Protein AF-A0A150NWJ5-F1 (afdb_monomer_lite)

Radius of gyration: 21.28 Å; chains: 1; bounding box: 44×29×55 Å

Organism: Streptococcus mitis (NCBI:txid28037)

pLDDT: mean 85.8, std 12.74, range [52.69, 98.5]

Structure (mmCIF, N/CA/C/O backbone):
data_AF-A0A150NWJ5-F1
#
_entry.id   AF-A0A150NWJ5-F1
#
loop_
_atom_site.group_PDB
_atom_site.id
_atom_site.type_symbol
_atom_site.label_atom_id
_atom_site.label_alt_id
_atom_site.label_comp_id
_atom_site.label_asym_id
_atom_site.label_entity_id
_atom_site.label_seq_id
_atom_site.pdbx_PDB_ins_code
_atom_site.Cartn_x
_atom_site.Cartn_y
_atom_site.Cartn_z
_atom_site.occupancy
_atom_site.B_iso_or_equiv
_atom_site.auth_seq_id
_atom_site.auth_comp_id
_atom_site.auth_asym_id
_atom_site.auth_atom_id
_atom_site.pdbx_PDB_model_num
ATOM 1 N N . MET A 1 1 ? -0.442 0.190 -15.696 1.00 73.19 1 MET A N 1
ATOM 2 C CA . MET A 1 1 ? 0.533 1.284 -15.914 1.00 73.19 1 MET A CA 1
ATOM 3 C C . MET A 1 1 ? 0.759 2.070 -14.628 1.00 73.19 1 MET A C 1
ATOM 5 O O . MET A 1 1 ? 1.892 2.082 -14.181 1.00 73.19 1 MET A O 1
ATOM 9 N N . ILE A 1 2 ? -0.287 2.624 -13.998 1.00 80.62 2 ILE A N 1
ATOM 10 C CA . ILE A 1 2 ? -0.176 3.384 -12.734 1.00 80.62 2 ILE A CA 1
ATOM 11 C C . ILE A 1 2 ? 0.555 2.586 -11.638 1.00 80.62 2 ILE A C 1
ATOM 13 O O . ILE A 1 2 ? 1.622 3.009 -11.215 1.00 80.62 2 ILE A O 1
ATOM 17 N N . GLY A 1 3 ? 0.106 1.366 -11.311 1.00 86.00 3 GLY A N 1
ATOM 18 C CA . GLY A 1 3 ? 0.788 0.538 -10.299 1.00 86.00 3 GLY A CA 1
ATOM 19 C C . GLY A 1 3 ? 2.256 0.194 -10.615 1.00 86.00 3 GLY A C 1
ATOM 20 O O . GLY A 1 3 ? 3.073 0.057 -9.712 1.00 86.00 3 GLY A O 1
ATOM 21 N N . TYR A 1 4 ? 2.637 0.124 -11.898 1.00 90.19 4 TYR A N 1
ATOM 22 C CA . TYR A 1 4 ? 4.040 -0.080 -12.290 1.00 90.19 4 TYR A CA 1
ATOM 23 C C . TYR A 1 4 ? 4.894 1.157 -11.976 1.00 90.19 4 TYR A C 1
ATOM 25 O O . TYR A 1 4 ? 5.993 1.023 -11.442 1.00 90.19 4 TYR A O 1
ATOM 33 N N . ILE A 1 5 ? 4.368 2.352 -12.266 1.00 88.56 5 ILE A N 1
ATOM 34 C CA . ILE A 1 5 ? 5.023 3.628 -11.954 1.00 88.56 5 ILE A CA 1
ATOM 35 C C . ILE A 1 5 ? 5.121 3.808 -10.440 1.00 88.56 5 ILE A C 1
ATOM 37 O O . ILE A 1 5 ? 6.190 4.128 -9.938 1.00 88.56 5 ILE A O 1
ATOM 41 N N . GLU A 1 6 ? 4.046 3.546 -9.699 1.00 86.44 6 GLU A N 1
ATOM 42 C CA . GLU A 1 6 ? 4.054 3.618 -8.235 1.00 86.44 6 GLU A CA 1
ATOM 43 C C . GLU A 1 6 ? 5.109 2.696 -7.621 1.00 86.44 6 GLU A C 1
ATOM 45 O O . GLU A 1 6 ? 5.872 3.115 -6.753 1.00 86.44 6 GLU A O 1
ATOM 50 N N . ASN A 1 7 ? 5.185 1.446 -8.085 1.00 87.31 7 ASN A N 1
ATOM 51 C CA . ASN A 1 7 ? 6.180 0.499 -7.597 1.00 87.31 7 ASN A CA 1
ATOM 52 C C . ASN A 1 7 ? 7.610 0.934 -7.957 1.00 87.31 7 ASN A C 1
ATOM 54 O O . ASN A 1 7 ? 8.517 0.820 -7.135 1.00 87.31 7 ASN A O 1
ATOM 58 N N . PHE A 1 8 ? 7.811 1.480 -9.160 1.00 88.19 8 PHE A N 1
ATOM 59 C CA . PHE A 1 8 ? 9.090 2.058 -9.566 1.00 88.19 8 PHE A CA 1
ATOM 60 C C . PHE A 1 8 ? 9.491 3.234 -8.665 1.00 88.19 8 PHE A C 1
ATOM 62 O O . PHE A 1 8 ? 10.602 3.246 -8.140 1.00 88.19 8 PHE A O 1
ATOM 69 N N . LEU A 1 9 ? 8.577 4.170 -8.400 1.00 84.56 9 LEU A N 1
ATOM 70 C CA . LEU A 1 9 ? 8.820 5.308 -7.511 1.00 84.56 9 LEU A CA 1
ATOM 71 C C . LEU A 1 9 ? 9.138 4.868 -6.077 1.00 84.56 9 LEU A C 1
ATOM 73 O O . LEU A 1 9 ? 10.049 5.419 -5.468 1.00 84.56 9 LEU A O 1
ATOM 77 N N . LYS A 1 10 ? 8.453 3.842 -5.555 1.00 83.12 10 LYS A N 1
ATOM 78 C CA . LYS A 1 10 ? 8.760 3.253 -4.238 1.00 83.12 10 LYS A CA 1
ATOM 79 C C . LYS A 1 10 ? 10.141 2.591 -4.189 1.00 83.12 10 LYS A C 1
ATOM 81 O O . LYS A 1 10 ? 10.750 2.550 -3.124 1.00 83.12 10 LYS A O 1
ATOM 86 N N . SER A 1 11 ? 10.625 2.059 -5.313 1.00 81.38 11 SER A N 1
ATOM 87 C CA . SER A 1 11 ? 11.945 1.419 -5.395 1.00 81.38 11 SER A CA 1
ATOM 88 C C . SER A 1 11 ? 13.108 2.414 -5.451 1.00 81.38 11 SER A C 1
ATOM 90 O O . SER A 1 11 ? 14.243 2.050 -5.143 1.00 81.38 11 SER A O 1
ATOM 92 N N . ILE A 1 12 ? 12.836 3.671 -5.813 1.00 80.81 12 ILE A N 1
ATOM 93 C CA . ILE A 1 12 ? 13.843 4.726 -5.828 1.00 80.81 12 ILE A CA 1
ATOM 94 C C . ILE A 1 12 ? 14.107 5.178 -4.388 1.00 80.81 12 ILE A C 1
ATOM 96 O O . ILE A 1 12 ? 13.227 5.685 -3.695 1.00 80.81 12 ILE A O 1
ATOM 100 N N . GLN A 1 13 ? 15.351 5.015 -3.942 1.00 68.12 13 GLN A N 1
ATOM 101 C CA . GLN A 1 13 ? 15.838 5.640 -2.717 1.00 68.12 13 GLN A CA 1
ATOM 102 C C . GLN A 1 13 ? 16.170 7.098 -3.042 1.00 68.12 13 GLN A C 1
ATOM 104 O O . GLN A 1 13 ? 17.195 7.379 -3.660 1.00 68.12 13 GLN A O 1
ATOM 109 N N . PHE A 1 14 ? 15.291 8.030 -2.676 1.00 67.94 14 PHE A N 1
ATOM 110 C CA . PHE A 1 14 ? 15.620 9.453 -2.761 1.00 67.94 14 PHE A CA 1
ATOM 111 C C . PHE A 1 14 ? 16.725 9.771 -1.753 1.00 67.94 14 PHE A C 1
ATOM 113 O O . PHE A 1 14 ? 16.666 9.315 -0.609 1.00 67.94 14 PHE A O 1
ATOM 120 N N . GLU A 1 15 ? 17.739 10.527 -2.178 1.00 57.94 15 GLU A N 1
ATOM 121 C CA . GLU A 1 15 ? 18.810 10.961 -1.283 1.00 57.94 15 GLU A CA 1
ATOM 122 C C . GLU A 1 15 ? 18.207 11.699 -0.085 1.00 57.94 15 GLU A C 1
ATOM 124 O O . GLU A 1 15 ? 17.393 12.612 -0.243 1.00 57.94 15 GLU A O 1
ATOM 129 N N . ASN A 1 16 ? 18.589 11.267 1.118 1.00 52.69 16 ASN A N 1
ATOM 130 C CA . ASN A 1 16 ? 18.150 11.884 2.358 1.00 52.69 16 ASN A CA 1
ATOM 131 C C . ASN A 1 16 ? 18.755 13.294 2.435 1.00 52.69 16 ASN A C 1
ATOM 133 O O . ASN A 1 16 ? 19.858 13.480 2.948 1.00 52.69 16 ASN A O 1
ATOM 137 N N . SER A 1 17 ? 18.028 14.312 1.977 1.00 54.50 17 SER A N 1
ATOM 138 C CA . SER A 1 17 ? 18.122 15.617 2.621 1.00 54.50 17 SER A CA 1
ATOM 139 C C . SER A 1 17 ? 17.850 15.3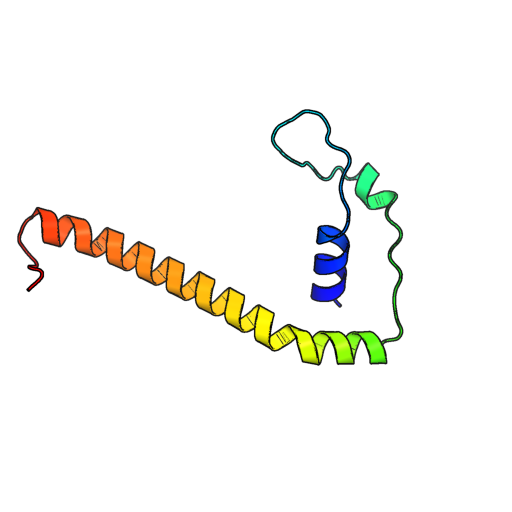58 4.106 1.00 54.50 17 SER A C 1
ATOM 141 O O . SER A 1 17 ? 16.886 14.674 4.430 1.00 54.50 17 SER A O 1
ATOM 143 N N . GLY A 1 18 ? 18.746 15.777 5.006 1.00 53.69 18 GLY A N 1
ATOM 144 C CA . GLY A 1 18 ? 18.785 15.376 6.428 1.00 53.69 18 GLY A CA 1
ATOM 145 C C . GLY A 1 18 ? 17.566 15.747 7.294 1.00 53.69 18 GLY A C 1
ATOM 146 O O . GLY A 1 18 ? 17.681 15.861 8.510 1.00 53.69 18 GLY A O 1
ATOM 147 N N . SER A 1 19 ? 16.404 15.966 6.688 1.00 56.81 19 SER A N 1
ATOM 148 C CA . SER A 1 19 ? 15.103 16.183 7.292 1.00 56.81 19 SER A CA 1
ATOM 149 C C . SER A 1 19 ? 14.314 14.874 7.399 1.00 56.81 19 SER A C 1
ATOM 151 O O . SER A 1 19 ? 14.261 14.078 6.467 1.00 56.81 19 SER A O 1
ATOM 153 N N . VAL A 1 20 ? 13.607 14.705 8.517 1.00 54.53 20 VAL A N 1
ATOM 154 C CA . VAL A 1 20 ? 12.745 13.553 8.855 1.00 54.53 20 VAL A CA 1
ATOM 155 C C . VAL A 1 20 ? 11.667 13.253 7.792 1.00 54.53 20 VAL A C 1
ATOM 157 O O . VAL A 1 20 ? 11.137 12.146 7.737 1.00 54.53 20 VAL A O 1
ATOM 160 N N . GLN A 1 21 ? 11.362 14.209 6.911 1.00 56.50 21 GLN A N 1
ATOM 161 C CA . GLN A 1 21 ? 10.392 14.057 5.834 1.00 56.50 21 GLN A CA 1
ATOM 162 C C . GLN A 1 21 ? 11.099 13.886 4.484 1.00 56.50 21 GLN A C 1
ATOM 164 O O . GLN A 1 21 ? 11.761 14.801 3.997 1.00 56.50 21 GLN A O 1
ATOM 169 N N . ARG A 1 22 ? 10.918 12.722 3.852 1.00 58.28 22 ARG A N 1
ATOM 170 C CA . ARG A 1 22 ? 11.352 12.482 2.469 1.00 58.28 22 ARG A CA 1
ATOM 171 C C . ARG A 1 22 ? 10.490 13.330 1.534 1.00 58.28 22 ARG A C 1
ATOM 173 O O . ARG A 1 22 ? 9.322 13.013 1.327 1.00 58.28 22 ARG A O 1
ATOM 180 N N . GLN A 1 23 ? 11.043 14.417 1.005 1.00 62.0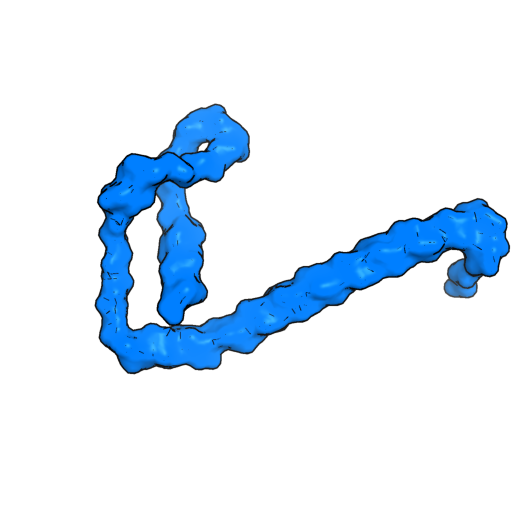9 23 GLN A N 1
ATOM 181 C CA . GLN A 1 23 ? 10.360 15.264 0.029 1.00 62.09 23 GLN A CA 1
ATOM 182 C C . GLN A 1 23 ? 10.883 14.980 -1.377 1.00 62.09 23 GLN A C 1
ATOM 184 O O . GLN A 1 23 ? 12.075 15.080 -1.652 1.00 62.09 23 GLN A O 1
ATOM 189 N N . LEU A 1 24 ? 9.951 14.641 -2.261 1.00 69.69 24 LEU A N 1
ATOM 190 C CA . LEU A 1 24 ? 10.150 14.553 -3.698 1.00 69.69 24 LEU A CA 1
ATOM 191 C C . LEU A 1 24 ? 10.066 15.966 -4.281 1.00 69.69 24 LEU A C 1
ATOM 193 O O . LEU A 1 24 ? 8.989 16.559 -4.315 1.00 69.69 24 LEU A O 1
ATOM 197 N N . THR A 1 25 ? 11.192 16.529 -4.715 1.00 76.25 25 THR A N 1
ATOM 198 C CA . THR A 1 25 ? 11.195 17.847 -5.368 1.00 76.25 25 THR A CA 1
ATOM 199 C C . THR A 1 25 ? 10.942 17.705 -6.871 1.00 76.25 25 THR A C 1
ATOM 201 O O . THR A 1 25 ? 11.386 16.740 -7.495 1.00 76.25 25 THR A O 1
ATOM 204 N N . VAL A 1 26 ? 10.253 18.678 -7.479 1.00 78.12 26 VAL A N 1
ATOM 205 C CA . VAL A 1 26 ? 9.981 18.698 -8.934 1.00 78.12 26 VAL A CA 1
ATOM 206 C C . VAL A 1 26 ? 11.257 18.469 -9.770 1.00 78.12 26 VAL A C 1
ATOM 208 O O . VAL A 1 26 ? 11.239 17.594 -10.633 1.00 78.12 26 VAL A O 1
ATOM 211 N N . PRO A 1 27 ? 12.410 19.105 -9.461 1.00 79.19 27 PRO A N 1
ATOM 212 C CA . PRO A 1 27 ? 13.643 18.883 -10.220 1.00 79.19 27 PRO A CA 1
ATOM 213 C C . PRO A 1 27 ? 14.242 17.477 -10.070 1.00 79.19 27 PRO A C 1
ATOM 215 O O . PRO A 1 27 ? 15.052 17.070 -10.903 1.00 79.19 27 PRO A O 1
ATOM 218 N N . GLN A 1 28 ? 13.913 16.748 -8.997 1.00 75.94 28 GLN A N 1
ATOM 219 C CA . GLN A 1 28 ? 14.316 15.349 -8.842 1.00 75.94 28 GLN A CA 1
ATOM 220 C C . GLN A 1 28 ? 13.476 14.448 -9.745 1.00 75.94 28 GLN A C 1
ATOM 222 O O . GLN A 1 28 ? 14.046 13.564 -10.373 1.00 75.94 28 GLN A O 1
ATOM 227 N N . ILE A 1 29 ? 12.167 14.702 -9.859 1.00 80.62 29 ILE A N 1
ATOM 228 C CA . ILE A 1 29 ? 11.267 13.944 -10.742 1.00 80.62 29 ILE A CA 1
ATOM 229 C C . ILE A 1 29 ? 11.652 14.140 -12.210 1.00 80.62 29 ILE A C 1
ATOM 231 O O . ILE A 1 29 ? 11.752 13.156 -12.937 1.00 80.62 29 ILE A O 1
ATOM 235 N N . ASP A 1 30 ? 11.951 15.374 -12.622 1.00 83.44 30 ASP A N 1
ATOM 236 C CA . ASP A 1 30 ? 12.329 15.696 -14.008 1.00 83.44 30 ASP A CA 1
ATOM 237 C C . ASP A 1 30 ? 13.591 14.960 -14.489 1.00 83.44 30 ASP A C 1
ATOM 239 O O . ASP A 1 30 ? 13.807 14.793 -15.688 1.00 83.44 30 ASP A O 1
ATOM 243 N N . LYS A 1 31 ? 14.441 14.505 -13.561 1.00 82.12 31 LYS A N 1
ATOM 244 C CA . LYS A 1 31 ? 15.673 13.761 -13.860 1.00 82.12 31 LYS A CA 1
ATOM 245 C C . LYS A 1 31 ? 15.490 12.241 -13.827 1.00 82.12 31 LYS A C 1
ATOM 247 O O . LYS A 1 31 ? 16.445 11.518 -14.117 1.00 82.12 31 LYS A O 1
ATOM 252 N N . LEU A 1 32 ? 14.310 11.740 -13.455 1.00 83.94 32 LEU A N 1
ATOM 253 C CA . LEU A 1 32 ? 14.046 10.306 -13.383 1.00 83.94 32 LEU A CA 1
ATOM 254 C C . LEU A 1 32 ? 13.767 9.737 -14.772 1.00 83.94 32 LEU A C 1
ATOM 256 O O . LEU A 1 32 ? 12.837 10.144 -15.464 1.00 83.94 32 LEU A O 1
ATOM 260 N N . TYR A 1 33 ? 14.529 8.710 -15.136 1.00 86.12 33 TYR A N 1
ATOM 261 C CA . TYR A 1 33 ? 14.259 7.897 -16.313 1.00 86.12 33 TYR A CA 1
ATOM 262 C C . TYR A 1 33 ? 13.612 6.586 -15.883 1.00 86.12 33 TYR A C 1
ATOM 264 O O . TYR A 1 33 ? 14.181 5.835 -15.092 1.00 86.12 33 TYR A O 1
ATOM 272 N N . ILE A 1 3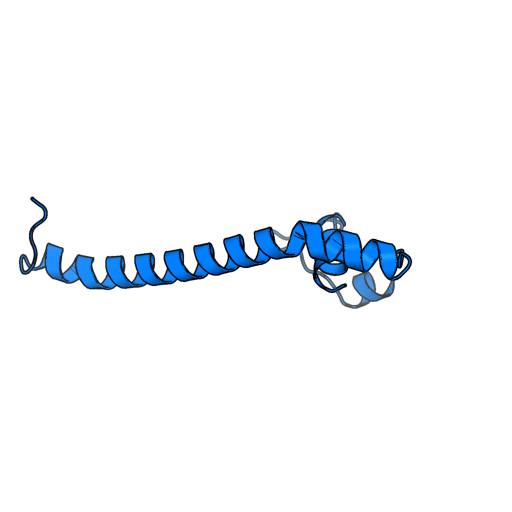4 ? 12.431 6.301 -16.429 1.00 88.06 34 ILE A N 1
ATOM 273 C CA . ILE A 1 34 ? 11.727 5.036 -16.226 1.00 88.06 34 ILE A CA 1
ATOM 274 C C . ILE A 1 34 ? 11.754 4.220 -17.518 1.00 88.06 34 ILE A C 1
ATOM 276 O O . ILE A 1 34 ? 11.465 4.725 -18.604 1.00 88.06 34 ILE A O 1
ATOM 280 N N . LEU A 1 35 ? 12.096 2.938 -17.406 1.00 90.19 35 LEU A N 1
ATOM 281 C CA . LEU A 1 35 ? 11.937 2.003 -18.515 1.00 90.19 35 LEU A CA 1
ATOM 282 C C . LEU A 1 35 ? 10.445 1.761 -18.733 1.00 90.19 35 LEU A C 1
ATOM 284 O O . LEU A 1 35 ? 9.732 1.441 -17.790 1.00 90.19 35 LEU A O 1
ATOM 288 N N . VAL A 1 36 ? 9.972 1.883 -19.973 1.00 90.44 36 VAL A N 1
ATOM 289 C CA . VAL A 1 36 ? 8.578 1.583 -20.325 1.00 90.44 36 VAL A CA 1
ATOM 290 C C . VAL A 1 36 ? 8.544 0.255 -21.084 1.00 90.44 36 VAL A C 1
ATOM 292 O O . VAL A 1 36 ? 8.921 0.211 -22.258 1.00 90.44 36 VAL A O 1
ATOM 295 N N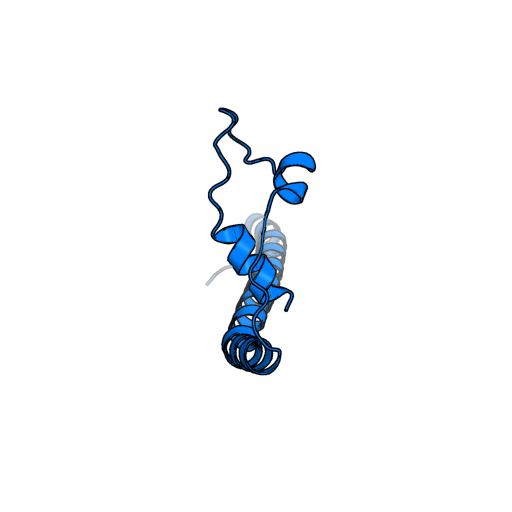 . PRO A 1 37 ? 8.131 -0.856 -20.441 1.00 91.62 37 PRO A N 1
ATOM 296 C CA . PRO A 1 37 ? 8.008 -2.146 -21.105 1.00 91.62 37 PRO A CA 1
ATOM 297 C C . PRO A 1 37 ? 6.918 -2.137 -22.182 1.00 91.62 37 PRO A C 1
ATOM 299 O O . PRO A 1 37 ? 6.015 -1.300 -22.181 1.00 91.62 37 PRO A O 1
ATOM 302 N N . LYS A 1 38 ? 6.943 -3.144 -23.063 1.00 95.75 38 LYS A N 1
ATOM 303 C CA . LYS A 1 38 ? 5.860 -3.375 -24.031 1.00 95.75 38 LYS A CA 1
ATOM 304 C C . LYS A 1 38 ? 4.514 -3.548 -23.318 1.00 95.75 38 LYS A C 1
ATOM 306 O O . LYS A 1 38 ? 4.438 -4.129 -22.233 1.00 95.75 38 LYS A O 1
ATOM 311 N N . ASN A 1 39 ? 3.436 -3.136 -23.984 1.00 93.56 39 ASN A N 1
ATOM 312 C CA . ASN A 1 39 ? 2.073 -3.192 -23.446 1.00 93.56 39 ASN A CA 1
ATOM 313 C C . ASN A 1 39 ? 1.656 -4.583 -22.943 1.00 93.56 39 ASN A C 1
ATOM 315 O O . ASN A 1 39 ? 0.939 -4.683 -21.953 1.00 93.56 39 ASN A O 1
ATOM 319 N N . GLU A 1 40 ? 2.115 -5.655 -23.584 1.00 95.69 40 GLU A N 1
ATOM 320 C CA . GLU A 1 40 ? 1.843 -7.035 -23.159 1.00 95.69 40 GLU A CA 1
ATOM 321 C C . GLU A 1 40 ? 2.383 -7.327 -21.753 1.00 95.69 40 GLU A C 1
ATOM 323 O O . GLU A 1 40 ? 1.683 -7.896 -20.915 1.00 95.69 40 GLU A O 1
ATOM 328 N N . VAL A 1 41 ? 3.603 -6.865 -21.464 1.00 94.88 41 VAL A N 1
ATOM 329 C CA . VAL A 1 41 ? 4.244 -7.018 -20.152 1.00 94.88 41 VAL A CA 1
ATOM 330 C C . VAL A 1 41 ? 3.501 -6.192 -19.107 1.00 94.88 41 VAL A C 1
ATOM 332 O O . VAL A 1 41 ? 3.219 -6.689 -18.019 1.00 94.88 41 VAL A O 1
ATOM 335 N N . LEU A 1 42 ? 3.113 -4.959 -19.452 1.00 94.00 42 LEU A N 1
ATOM 336 C CA . LEU A 1 42 ? 2.331 -4.094 -18.565 1.00 94.00 42 LEU A CA 1
ATOM 337 C C . LEU A 1 42 ? 0.957 -4.690 -18.231 1.00 94.00 42 LEU A C 1
ATOM 339 O O . LEU A 1 42 ? 0.517 -4.593 -17.086 1.00 94.00 42 LEU A O 1
ATOM 343 N N . LYS A 1 43 ? 0.289 -5.323 -19.204 1.00 94.31 43 LYS A N 1
ATOM 344 C CA . LYS A 1 43 ? -0.986 -6.024 -18.990 1.00 94.31 43 LYS A CA 1
ATOM 345 C C . LYS A 1 43 ? -0.812 -7.233 -18.078 1.00 94.31 43 LYS A C 1
ATOM 347 O O . LYS A 1 43 ? -1.578 -7.379 -17.131 1.00 94.31 43 LYS A O 1
ATOM 352 N N . LYS A 1 44 ? 0.216 -8.056 -18.316 1.00 94.88 44 LYS A N 1
ATOM 353 C CA . LYS A 1 44 ? 0.521 -9.218 -17.470 1.00 94.88 44 LYS A CA 1
ATOM 354 C C . LYS A 1 44 ? 0.814 -8.795 -16.031 1.00 94.88 44 LYS A C 1
ATOM 356 O O . LYS A 1 44 ? 0.215 -9.337 -15.109 1.00 94.88 44 LYS A O 1
ATOM 361 N N . TYR A 1 45 ? 1.660 -7.782 -15.850 1.00 93.06 45 TYR A N 1
ATOM 362 C CA . TYR A 1 45 ? 1.931 -7.199 -14.539 1.00 93.06 45 TYR A CA 1
ATOM 363 C C . TYR A 1 45 ? 0.639 -6.748 -13.854 1.00 93.06 45 TYR A C 1
ATOM 365 O O . TYR A 1 45 ? 0.362 -7.173 -12.740 1.00 93.06 45 TYR A O 1
ATOM 373 N N . HIS A 1 46 ? -0.182 -5.950 -14.544 1.00 93.69 46 HIS A N 1
ATOM 374 C CA . HIS A 1 46 ? -1.441 -5.460 -13.990 1.00 93.69 46 HIS A CA 1
ATOM 375 C C . HIS A 1 46 ? -2.379 -6.602 -13.585 1.00 93.69 46 HIS A C 1
ATOM 377 O O . HIS A 1 46 ? -2.895 -6.580 -12.477 1.00 93.69 46 HIS A O 1
ATOM 383 N N . SER A 1 47 ? -2.539 -7.630 -14.423 1.00 94.38 47 SER A N 1
ATOM 384 C CA . SER A 1 47 ? -3.384 -8.786 -14.094 1.00 94.38 47 SER A CA 1
ATOM 385 C C . SER A 1 47 ? -2.909 -9.561 -12.862 1.00 94.38 47 SER A C 1
ATOM 387 O O . SER A 1 47 ? -3.724 -10.141 -12.157 1.00 94.38 47 SER A O 1
ATOM 389 N N . MET A 1 48 ? -1.601 -9.559 -12.587 1.00 92.81 48 MET A N 1
ATOM 390 C CA . MET A 1 48 ? -1.028 -10.225 -11.418 1.00 92.81 48 MET A CA 1
ATOM 391 C C . MET A 1 48 ? -1.152 -9.383 -10.150 1.00 92.81 48 MET A C 1
ATOM 393 O O . MET A 1 48 ? -1.270 -9.942 -9.065 1.00 92.81 48 MET A O 1
ATOM 397 N N . THR A 1 49 ? -1.091 -8.055 -10.266 1.00 92.81 49 THR A N 1
ATOM 398 C CA . THR A 1 49 ? -1.025 -7.166 -9.101 1.00 92.81 49 THR A CA 1
ATOM 399 C C . THR A 1 49 ? -2.369 -6.584 -8.690 1.00 92.81 49 THR A C 1
ATOM 401 O O . THR A 1 49 ? -2.547 -6.281 -7.516 1.00 92.81 49 THR A O 1
ATOM 404 N N . ILE A 1 50 ? -3.323 -6.456 -9.615 1.00 93.12 50 ILE A N 1
ATOM 405 C CA . ILE A 1 50 ? -4.582 -5.737 -9.391 1.00 93.12 50 ILE A CA 1
ATOM 406 C C . ILE A 1 50 ? -5.383 -6.253 -8.190 1.00 93.12 50 ILE A C 1
ATOM 408 O O . ILE A 1 50 ? -5.855 -5.450 -7.393 1.00 93.12 50 ILE A O 1
ATOM 412 N N . ASN A 1 51 ? -5.460 -7.573 -8.001 1.00 93.81 51 ASN A N 1
ATOM 413 C CA . ASN A 1 51 ? -6.191 -8.147 -6.871 1.00 93.81 51 ASN A CA 1
ATOM 414 C C . ASN A 1 51 ? -5.585 -7.720 -5.531 1.00 93.81 51 ASN A C 1
ATOM 416 O O . ASN A 1 51 ? -6.318 -7.379 -4.616 1.00 93.81 51 ASN A O 1
ATOM 420 N N . TYR A 1 52 ? -4.256 -7.661 -5.423 1.00 93.25 52 TYR A N 1
ATOM 421 C CA . TYR A 1 52 ? -3.604 -7.224 -4.188 1.00 93.25 52 TYR A CA 1
ATOM 422 C C . TYR A 1 52 ? -3.867 -5.750 -3.882 1.00 93.25 52 TYR A C 1
ATOM 424 O O . TYR A 1 52 ? -4.016 -5.396 -2.720 1.00 93.25 52 TYR A O 1
ATOM 432 N N . TYR A 1 53 ? -3.943 -4.895 -4.905 1.00 91.50 53 TYR A N 1
ATOM 433 C CA . TYR A 1 53 ? -4.318 -3.496 -4.704 1.00 91.50 53 TYR A CA 1
ATOM 434 C C . TYR A 1 53 ? -5.746 -3.371 -4.167 1.00 91.50 53 TYR A C 1
ATOM 436 O O . TYR A 1 53 ? -5.958 -2.630 -3.213 1.00 91.50 53 TYR A O 1
ATOM 444 N N . PHE A 1 54 ? -6.692 -4.138 -4.717 1.00 94.50 54 PHE A N 1
ATOM 445 C CA . PHE A 1 54 ? -8.066 -4.161 -4.213 1.00 94.50 54 PHE A CA 1
ATOM 446 C C . PHE A 1 54 ? -8.160 -4.685 -2.780 1.00 94.50 54 PHE A C 1
ATOM 448 O O . PHE A 1 54 ? -8.881 -4.113 -1.971 1.00 94.50 54 PHE A O 1
ATOM 455 N N . GLU A 1 55 ? -7.412 -5.734 -2.438 1.00 96.94 55 GLU A N 1
ATOM 456 C CA . GLU A 1 55 ? -7.366 -6.243 -1.063 1.00 96.94 55 GLU A CA 1
ATOM 457 C C . GLU A 1 55 ? -6.818 -5.193 -0.088 1.00 96.94 55 GLU A C 1
ATOM 459 O O . GLU A 1 55 ? -7.342 -5.032 1.012 1.00 96.94 55 GLU A O 1
ATOM 464 N N . VAL A 1 56 ? -5.782 -4.444 -0.478 1.00 95.50 56 V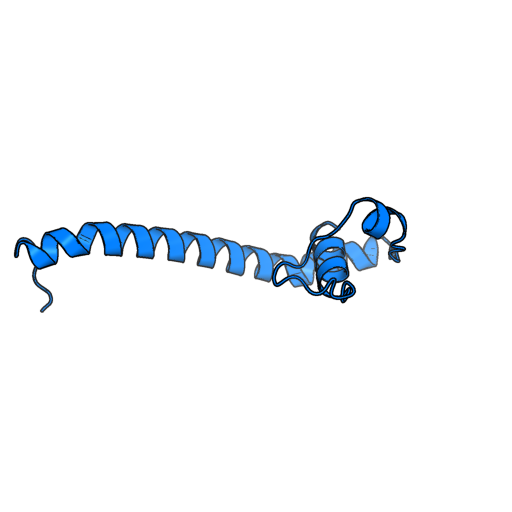AL A N 1
ATOM 465 C CA . VAL A 1 56 ? -5.243 -3.351 0.346 1.00 95.50 56 VAL A CA 1
ATOM 466 C C . VAL A 1 56 ? -6.286 -2.254 0.548 1.00 95.50 56 VAL A C 1
ATOM 468 O O . VAL A 1 56 ? -6.537 -1.880 1.688 1.00 95.50 56 VAL A O 1
ATOM 471 N N . GLU A 1 57 ? -6.928 -1.789 -0.523 1.00 96.06 57 GLU A N 1
ATOM 472 C CA . GLU A 1 57 ? -7.968 -0.753 -0.458 1.00 96.06 57 GLU A CA 1
ATOM 473 C C . GLU A 1 57 ? -9.153 -1.187 0.420 1.00 96.06 57 GLU A C 1
ATOM 475 O O . GLU A 1 57 ? -9.597 -0.444 1.295 1.00 96.06 57 GLU A O 1
ATOM 480 N N . ASN A 1 58 ? -9.618 -2.426 0.253 1.00 98.12 58 ASN A N 1
ATOM 481 C CA . ASN A 1 58 ? -10.697 -2.993 1.055 1.00 98.12 58 ASN A CA 1
ATOM 482 C C . ASN A 1 58 ? -10.320 -3.073 2.544 1.00 98.12 58 ASN A C 1
ATOM 484 O O . ASN A 1 58 ? -11.107 -2.696 3.410 1.00 98.12 58 ASN A O 1
ATOM 488 N N . ASN A 1 59 ? -9.098 -3.508 2.858 1.00 98.31 59 ASN A N 1
ATOM 489 C CA . ASN A 1 59 ? -8.612 -3.547 4.237 1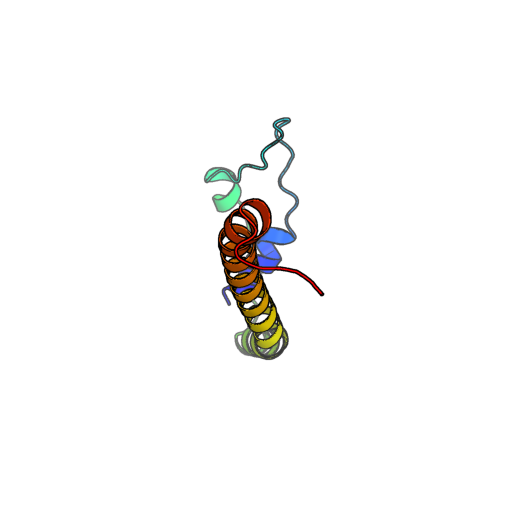.00 98.31 59 ASN A CA 1
ATOM 490 C C . ASN A 1 59 ? -8.478 -2.143 4.841 1.00 98.31 59 ASN A C 1
ATOM 492 O O . ASN A 1 59 ? -8.773 -1.947 6.020 1.00 98.31 59 ASN A O 1
ATOM 496 N N . GLU A 1 60 ? -8.042 -1.155 4.059 1.00 98.19 60 GLU A N 1
ATOM 497 C CA . GLU A 1 60 ? -7.996 0.241 4.498 1.00 98.19 60 GLU A CA 1
ATOM 498 C C . GLU A 1 60 ? -9.397 0.764 4.821 1.00 98.19 60 GLU A C 1
ATOM 500 O O . GLU A 1 60 ? -9.587 1.351 5.887 1.00 98.19 60 GLU A O 1
ATOM 505 N N . GLN A 1 61 ? -10.387 0.485 3.969 1.00 98.31 61 GLN A N 1
ATOM 506 C CA . GLN A 1 61 ? -11.779 0.852 4.219 1.00 98.31 61 GLN A CA 1
ATOM 507 C C . GLN A 1 61 ? -12.320 0.192 5.494 1.00 98.31 61 GLN A C 1
ATOM 509 O O . GLN A 1 61 ? -12.834 0.885 6.373 1.00 98.31 61 GLN A O 1
ATOM 514 N N . GLN A 1 62 ? -12.154 -1.124 5.637 1.00 98.38 62 GLN A N 1
ATOM 515 C CA . GLN A 1 62 ? -12.597 -1.855 6.828 1.00 98.38 62 GLN A CA 1
ATOM 516 C C . GLN A 1 62 ? -11.931 -1.320 8.098 1.00 98.38 62 GLN A C 1
ATOM 518 O O . GLN A 1 62 ? -12.587 -1.160 9.125 1.00 98.38 62 GLN A O 1
ATOM 523 N N . ASN A 1 63 ? -10.644 -0.974 8.036 1.00 98.50 63 ASN A N 1
ATOM 524 C CA . ASN A 1 63 ? -9.952 -0.350 9.159 1.00 98.50 63 ASN A CA 1
ATOM 525 C C . ASN A 1 63 ? -10.566 1.006 9.533 1.00 98.50 63 ASN A C 1
ATOM 527 O O . ASN A 1 63 ? -10.723 1.282 10.721 1.00 98.50 63 ASN A O 1
ATOM 531 N N . GLN A 1 64 ? -10.938 1.842 8.557 1.00 98.38 64 GLN A N 1
ATOM 532 C CA . GLN A 1 64 ? -11.631 3.105 8.840 1.00 98.38 64 GLN A CA 1
ATOM 533 C C . GLN A 1 64 ? -12.991 2.869 9.501 1.00 98.38 64 GLN A C 1
ATOM 535 O O . GLN A 1 64 ? -13.316 3.537 10.482 1.00 98.38 64 GLN A O 1
ATOM 540 N N . GLU A 1 65 ? -13.764 1.897 9.018 1.00 98.25 65 GLU A N 1
ATOM 541 C CA . GLU A 1 65 ? -15.058 1.532 9.604 1.00 98.25 65 GLU A CA 1
ATOM 542 C C . GLU A 1 65 ? -14.903 1.015 11.043 1.00 98.25 65 GLU A C 1
ATOM 544 O O . GLU A 1 65 ? -15.630 1.442 11.940 1.00 98.25 65 GLU A O 1
ATOM 549 N N . LEU A 1 66 ? -13.902 0.169 11.306 1.00 98.38 66 LEU A N 1
ATOM 550 C CA . LEU A 1 66 ? -13.589 -0.327 12.649 1.00 98.38 66 LEU A CA 1
ATOM 551 C C . LEU A 1 66 ? -13.136 0.790 13.595 1.00 98.38 66 LEU A C 1
ATOM 553 O O . LEU A 1 66 ? -13.516 0.791 14.766 1.00 98.38 66 LEU A O 1
ATOM 557 N N . ILE A 1 67 ? -12.348 1.752 13.105 1.00 98.19 67 ILE A N 1
ATOM 558 C CA . ILE A 1 67 ? -11.940 2.938 13.871 1.00 98.19 67 ILE A CA 1
ATOM 559 C C . ILE A 1 67 ? -13.168 3.765 14.257 1.00 98.19 67 ILE A C 1
ATOM 561 O O . ILE A 1 67 ? -13.324 4.109 15.428 1.00 98.19 67 ILE A O 1
ATOM 565 N N . GLN A 1 68 ? -14.061 4.033 13.303 1.00 97.38 68 GLN A N 1
ATOM 566 C CA . GLN A 1 68 ? -15.292 4.782 13.556 1.00 97.38 68 GLN A CA 1
ATOM 567 C C . GLN A 1 68 ? -16.198 4.053 14.548 1.00 97.38 68 GLN A C 1
ATOM 569 O O . GLN A 1 68 ? -16.711 4.665 15.484 1.00 97.38 68 GLN A O 1
ATOM 574 N N . LEU A 1 69 ? -16.356 2.737 14.388 1.00 96.19 69 LEU A N 1
ATOM 575 C CA . LEU A 1 69 ? -17.153 1.922 15.295 1.00 96.19 69 LEU A CA 1
ATOM 576 C C . LEU A 1 69 ? -16.560 1.911 16.707 1.00 96.19 69 LEU A C 1
ATOM 578 O O . LEU A 1 69 ? -17.298 2.066 17.677 1.00 96.19 69 LEU A O 1
ATOM 582 N N . ARG A 1 70 ? -15.236 1.772 16.841 1.00 96.25 70 ARG A N 1
ATOM 583 C CA . ARG A 1 70 ? -14.538 1.869 18.129 1.00 96.25 70 ARG A CA 1
ATOM 584 C C . ARG A 1 70 ? -14.808 3.216 18.792 1.00 96.25 70 ARG A C 1
ATOM 586 O O . ARG A 1 70 ? -15.166 3.245 19.967 1.00 96.25 70 ARG A O 1
ATOM 593 N N . ASP A 1 71 ? -14.642 4.308 18.053 1.00 96.31 71 ASP A N 1
ATOM 594 C CA . ASP A 1 71 ? -14.799 5.665 18.584 1.00 96.31 71 ASP A CA 1
ATOM 595 C C . ASP A 1 71 ? -16.253 5.968 18.962 1.00 96.31 71 ASP A C 1
ATOM 597 O O . ASP A 1 71 ? -16.502 6.711 19.910 1.00 96.31 71 ASP A O 1
ATOM 601 N N . TRP A 1 72 ? -17.211 5.338 18.281 1.00 94.19 72 TRP A N 1
ATOM 602 C CA . TRP A 1 72 ? -18.627 5.395 18.629 1.00 94.19 72 TRP A CA 1
ATOM 603 C C . TRP A 1 72 ? -18.980 4.536 19.854 1.00 94.19 72 TRP A C 1
ATOM 605 O O . TRP A 1 72 ? -19.715 4.986 20.733 1.00 94.19 72 TRP A O 1
ATOM 615 N N . LEU A 1 73 ? -18.437 3.319 19.958 1.00 93.88 73 LEU A N 1
ATOM 616 C CA . LEU A 1 73 ? -18.716 2.399 21.066 1.00 93.88 73 LEU A CA 1
ATOM 617 C C . LEU A 1 73 ? -18.056 2.828 22.376 1.00 93.88 73 LEU A C 1
ATOM 619 O O . LEU A 1 73 ? -18.637 2.645 23.445 1.00 93.88 73 LEU A O 1
ATOM 623 N N . LEU A 1 74 ? -16.851 3.392 22.317 1.00 94.12 74 LEU A N 1
ATOM 624 C CA . LEU A 1 74 ? -16.080 3.769 23.498 1.00 94.12 74 LEU A CA 1
ATOM 625 C C . LEU A 1 74 ? -16.857 4.666 24.489 1.00 94.12 74 LEU A C 1
ATOM 627 O O . LEU A 1 74 ? -16.892 4.323 25.672 1.00 94.12 74 LEU A O 1
ATOM 631 N N . PRO A 1 75 ? -17.525 5.765 24.080 1.00 93.75 75 PRO A N 1
ATOM 632 C CA . PRO A 1 75 ? -18.337 6.563 25.000 1.00 93.75 75 PRO A CA 1
ATOM 633 C C . PRO A 1 75 ? -19.551 5.800 25.547 1.00 93.75 75 PRO A C 1
ATOM 635 O O . PRO A 1 75 ? -19.914 5.996 26.706 1.00 93.75 75 PRO A O 1
ATOM 638 N N . MET A 1 76 ? -20.161 4.903 24.767 1.00 91.69 76 MET A N 1
ATOM 639 C CA . MET A 1 76 ? -21.291 4.088 25.234 1.00 91.69 76 MET A CA 1
ATOM 640 C C . MET A 1 76 ? -20.861 3.062 26.288 1.00 91.69 76 MET A C 1
ATOM 642 O O . MET A 1 76 ? -21.593 2.823 27.249 1.00 91.69 76 MET A O 1
ATOM 646 N N . LEU A 1 77 ? -19.660 2.495 26.140 1.00 91.38 77 LEU A N 1
ATOM 647 C CA . LEU A 1 77 ? -19.031 1.637 27.144 1.00 91.38 77 LEU A CA 1
ATOM 648 C C . LEU A 1 77 ? -18.690 2.432 28.411 1.00 91.38 77 LEU A C 1
ATOM 650 O O . LEU A 1 77 ? -19.052 2.015 29.509 1.00 91.38 77 LEU A O 1
ATOM 654 N N . MET A 1 78 ? -18.047 3.598 28.271 1.00 92.00 78 MET A N 1
ATOM 655 C CA . MET A 1 78 ? -17.661 4.442 29.412 1.00 92.00 78 MET A CA 1
ATOM 656 C C . MET A 1 78 ? -18.866 4.934 30.220 1.00 92.00 78 MET A C 1
ATOM 658 O O . MET A 1 78 ? -18.803 4.992 31.446 1.00 92.00 78 MET A O 1
ATOM 662 N N . ASN A 1 79 ? -19.980 5.233 29.550 1.00 93.00 79 ASN A N 1
ATOM 663 C CA . ASN A 1 79 ? -21.211 5.682 30.199 1.00 93.00 79 ASN A CA 1
ATOM 664 C C . ASN A 1 79 ? -22.126 4.518 30.632 1.00 93.00 79 ASN A C 1
ATOM 666 O O . ASN A 1 79 ? -23.250 4.756 31.073 1.00 93.00 79 ASN A O 1
ATOM 670 N N . GLY A 1 80 ? -21.675 3.263 30.498 1.00 87.31 80 GLY A N 1
ATOM 671 C CA . GLY A 1 80 ? -22.397 2.065 30.939 1.00 87.31 80 GLY A CA 1
ATOM 672 C C . GLY A 1 80 ? -23.654 1.719 30.131 1.00 87.31 80 GLY A C 1
ATOM 673 O O . GLY A 1 80 ? -24.462 0.910 30.586 1.00 87.31 80 GLY A O 1
ATOM 674 N N . GLN A 1 81 ? -23.833 2.321 28.951 1.00 88.44 81 GLN A N 1
ATOM 675 C CA . GLN A 1 81 ? -24.963 2.074 28.045 1.00 88.44 81 GLN A CA 1
ATOM 676 C C . GLN A 1 81 ? -24.823 0.748 27.287 1.00 88.44 81 GLN A C 1
ATOM 678 O O . GLN A 1 81 ? -25.822 0.153 26.893 1.00 88.44 81 GLN A O 1
ATOM 683 N N . VAL A 1 82 ? -23.586 0.289 27.093 1.00 84.88 82 VAL A N 1
ATOM 684 C CA . VAL A 1 82 ? -23.239 -1.004 26.492 1.00 84.88 82 VAL A CA 1
ATOM 685 C C . VAL A 1 82 ? -22.317 -1.743 27.461 1.00 84.88 82 VAL A C 1
ATOM 687 O O . VAL A 1 82 ? -21.532 -1.117 28.173 1.00 84.88 82 VAL A O 1
ATOM 690 N N . LYS A 1 83 ? -22.416 -3.073 27.511 1.00 81.12 83 LYS A N 1
ATOM 691 C CA . LYS A 1 83 ? -21.542 -3.940 28.310 1.00 81.12 83 LYS A CA 1
ATOM 692 C C . LYS A 1 83 ? -20.876 -4.958 27.393 1.00 81.12 83 LYS A C 1
ATOM 694 O O . LYS A 1 83 ? -21.511 -5.437 26.459 1.00 81.12 83 LYS A O 1
ATOM 699 N N . VAL A 1 84 ? -19.611 -5.256 27.663 1.00 76.75 84 VAL A N 1
ATOM 700 C CA . VAL A 1 84 ? -18.912 -6.396 27.064 1.00 76.75 84 VAL A CA 1
ATOM 701 C C . VAL A 1 84 ? -19.150 -7.577 28.002 1.00 76.75 84 VAL A C 1
ATOM 703 O O . VAL A 1 84 ? -18.887 -7.441 29.198 1.00 76.75 84 VAL A O 1
ATOM 706 N N . GLU A 1 85 ? -19.724 -8.663 27.488 1.00 67.88 85 GLU A N 1
ATOM 707 C CA . GLU A 1 85 ? -19.841 -9.939 28.214 1.00 67.88 85 GLU A CA 1
ATOM 708 C C . GLU A 1 85 ? -18.519 -10.713 28.199 1.00 67.88 85 GLU A C 1
ATOM 710 O O . GLU A 1 85 ? -17.807 -10.650 27.167 1.00 67.88 85 GLU A O 1
#

Secondary structure (DSSP, 8-state):
-HHHHHHHHHHS-----SSSS----HHHHTT-------HHHHHHHHHHHHHHHHHHHHHHHHHHHHHHHHHHHHHHHHTTSS---

Foldseek 3Di:
DVVVVVVVVVPDDDPDPVDPDDDDDPVNVVPDDDDDDPPVVVVVVCVVCVVVVVVVVVVVVVVVVVVVVCVVVVVCVVVVVDDDD

Sequence (85 aa):
MIGYIENFLKSIQFENSGSVQRQLTVPQIDKLYILVPKNEVLKKYHSMTINYYFEVENNEQQNQELIQLRDWLLPMLMNGQVKVE

InterPro domains:
  IPR044946 Type I restriction modification DNA specificity domain superfamily [G3DSA:3.90.220.20] (10-36)